Protein AF-A0A9P3NV15-F1 (afdb_monomer)

Radius of gyration: 17.81 Å; Cα contacts (8 Å, |Δi|>4): 80; chains: 1; bounding box: 40×34×64 Å

Foldseek 3Di:
DDDPVVVVVVVLVVVLVVLLVVLVVVLVVVCVVVVADPDPQLSVLSSVLSSVVSSVLVVQLVVLCVVDPDPVVSVVVSVVVVVVLVCLLCPVPHLVNDPPVCNVVNVVRSSVVSVVSNCCSRCVPPPDPPDD

Nearest PDB structures (foldseek):
  8wto-assembly1_B  TM=8.786E-01  e=5.104E-04  Arabidopsis thaliana
  8wtm-assembly1_A  TM=8.580E-01  e=9.096E-04  Arabidopsis thaliana
  7jr7-assembly1_B  TM=9.036E-01  e=1.193E-02  Homo sapiens
  8qcm-assembly1_A  TM=7.736E-01  e=8.330E-02  Homo sapiens
  8p8j-assembly1_B  TM=7.933E-01  e=1.649E-01  Homo sapiens

pLDDT: mean 85.02, std 8.41, range [39.16, 95.5]

Sequence (132 aa):
MYGAIPYALAQGVIELPYLLVQAVVYSLITYSMIRFEWTYDKFLWYLLFQFLTLLYFTCFGMMTSSITPAEGLGMLLSAFIYSFWNLLCGFLLPAPKIPVYWKWFYWINPVAWSLYGLAASQLGDVTTLVWR

Mean predicted aligned error: 6.64 Å

Structure (mmCIF, N/CA/C/O backbone):
data_AF-A0A9P3NV15-F1
#
_entry.id   AF-A0A9P3NV15-F1
#
loop_
_atom_site.group_PDB
_atom_site.id
_atom_site.type_symbol
_atom_site.label_atom_id
_atom_site.label_alt_id
_atom_site.label_comp_id
_atom_site.label_asym_id
_atom_site.label_entity_id
_atom_site.label_seq_id
_atom_site.pdbx_PDB_ins_code
_atom_site.Cartn_x
_atom_site.Cartn_y
_atom_site.Cartn_z
_atom_site.occupancy
_atom_site.B_iso_or_equiv
_atom_site.auth_seq_id
_atom_site.auth_comp_id
_atom_site.auth_asym_id
_atom_site.auth_atom_id
_atom_site.pdbx_PDB_model_num
ATOM 1 N N . MET A 1 1 ? 4.747 -3.672 -34.170 1.00 66.69 1 MET A N 1
ATOM 2 C CA . MET A 1 1 ? 5.143 -3.523 -32.752 1.00 66.69 1 MET A CA 1
ATOM 3 C C . MET A 1 1 ? 4.165 -2.544 -32.123 1.00 66.69 1 MET A C 1
ATOM 5 O O . MET A 1 1 ? 3.955 -1.488 -32.705 1.00 66.69 1 MET A O 1
ATOM 9 N N . TYR A 1 2 ? 3.476 -2.926 -31.048 1.00 79.81 2 TYR A N 1
ATOM 10 C CA . TYR A 1 2 ? 2.547 -2.037 -30.337 1.00 79.81 2 TYR A CA 1
ATOM 11 C C . TYR A 1 2 ? 3.324 -0.971 -29.549 1.00 79.81 2 TYR A C 1
ATOM 13 O O . TYR A 1 2 ? 4.493 -1.167 -29.220 1.00 79.81 2 TYR A O 1
ATOM 21 N N . GLY A 1 3 ? 2.690 0.172 -29.275 1.00 87.69 3 GLY A N 1
ATOM 22 C CA . GLY A 1 3 ? 3.303 1.236 -28.480 1.00 87.69 3 GLY A CA 1
ATOM 23 C C . GLY A 1 3 ? 3.544 0.812 -27.026 1.00 87.69 3 GLY A C 1
ATOM 24 O O . GLY A 1 3 ? 2.875 -0.084 -26.510 1.00 87.69 3 GLY A O 1
ATOM 25 N N . ALA A 1 4 ? 4.461 1.502 -26.346 1.00 84.88 4 ALA A N 1
ATOM 26 C CA . ALA A 1 4 ? 4.793 1.221 -24.948 1.00 84.88 4 ALA A CA 1
ATOM 27 C C . ALA A 1 4 ? 3.602 1.431 -23.989 1.00 84.88 4 ALA A C 1
ATOM 29 O O . ALA A 1 4 ? 3.406 0.651 -23.062 1.00 84.88 4 ALA A O 1
ATOM 30 N N . ILE A 1 5 ? 2.769 2.448 -24.240 1.00 87.12 5 ILE A N 1
ATOM 31 C CA . ILE A 1 5 ? 1.619 2.789 -23.385 1.00 87.12 5 ILE A CA 1
ATOM 32 C C . ILE A 1 5 ? 0.523 1.700 -23.426 1.00 87.12 5 ILE A C 1
ATOM 34 O O . ILE A 1 5 ? 0.123 1.243 -22.356 1.00 87.12 5 ILE A O 1
ATOM 38 N N . PRO A 1 6 ? 0.063 1.220 -24.605 1.00 89.94 6 PRO A N 1
ATOM 39 C CA . PRO A 1 6 ? -0.875 0.097 -24.680 1.00 89.94 6 PRO A CA 1
ATOM 40 C C . PRO A 1 6 ? -0.394 -1.163 -23.957 1.00 89.94 6 PRO A C 1
ATOM 42 O O . PRO A 1 6 ? -1.192 -1.838 -23.312 1.00 89.94 6 PRO A O 1
ATOM 45 N N . TYR A 1 7 ? 0.905 -1.467 -24.040 1.00 87.19 7 TYR A N 1
ATOM 46 C CA . TYR A 1 7 ? 1.488 -2.628 -23.370 1.00 87.19 7 TYR A CA 1
ATOM 47 C C . TYR A 1 7 ? 1.465 -2.483 -21.845 1.00 87.19 7 TYR A C 1
ATOM 49 O O . TYR A 1 7 ? 0.987 -3.379 -21.154 1.00 87.19 7 TYR A O 1
ATOM 57 N N . ALA A 1 8 ? 1.905 -1.333 -21.324 1.00 86.25 8 ALA A N 1
ATOM 58 C CA . ALA A 1 8 ? 1.904 -1.069 -19.887 1.00 86.25 8 ALA A CA 1
ATOM 59 C C . ALA A 1 8 ? 0.485 -1.099 -19.291 1.00 86.25 8 ALA A C 1
ATOM 61 O O . ALA A 1 8 ? 0.278 -1.647 -18.209 1.00 86.25 8 ALA A O 1
ATOM 62 N N . LEU A 1 9 ? -0.506 -0.560 -20.012 1.00 87.31 9 LEU A N 1
ATOM 63 C CA . LEU A 1 9 ? -1.908 -0.608 -19.589 1.00 87.31 9 LEU A CA 1
ATOM 64 C C . LEU A 1 9 ? -2.460 -2.035 -19.595 1.00 87.31 9 LEU A C 1
ATOM 66 O O . LEU A 1 9 ? -3.103 -2.435 -18.629 1.00 87.31 9 LEU A O 1
ATOM 70 N N . ALA A 1 10 ? -2.192 -2.811 -20.648 1.00 90.00 10 ALA A N 1
ATOM 71 C CA . ALA A 1 10 ? -2.628 -4.202 -20.719 1.00 90.00 10 ALA A CA 1
ATOM 72 C C . ALA A 1 10 ? -2.032 -5.037 -19.577 1.00 90.00 10 ALA A C 1
ATOM 74 O O . ALA A 1 10 ? -2.760 -5.776 -18.918 1.00 90.00 10 ALA A O 1
ATOM 75 N N . GLN A 1 11 ? -0.738 -4.861 -19.294 1.00 87.25 11 GLN A N 1
ATOM 76 C CA . GLN A 1 11 ? -0.067 -5.524 -18.179 1.00 87.25 11 GLN A CA 1
ATOM 77 C C . GLN A 1 11 ? -0.702 -5.137 -16.837 1.00 87.25 11 GLN A C 1
ATOM 79 O O . GLN A 1 11 ? -1.075 -6.013 -16.066 1.00 87.25 11 GLN A O 1
ATOM 84 N N . GLY A 1 12 ? -0.920 -3.842 -16.585 1.00 87.81 12 GLY A N 1
ATOM 85 C CA . GLY A 1 12 ? -1.561 -3.384 -15.351 1.00 87.81 12 GLY A CA 1
ATOM 86 C C . GLY A 1 12 ? -2.973 -3.947 -15.152 1.00 87.81 12 GLY A C 1
ATOM 87 O O . GLY A 1 12 ? -3.317 -4.357 -14.048 1.00 87.81 12 GLY A O 1
ATOM 88 N N . VAL A 1 13 ? -3.784 -4.016 -16.213 1.00 91.06 13 VAL A N 1
ATOM 89 C CA . VAL A 1 13 ? -5.165 -4.529 -16.143 1.00 91.06 13 VAL A CA 1
ATOM 90 C C . VAL A 1 13 ? -5.211 -6.028 -15.843 1.00 91.06 13 VAL A C 1
ATOM 92 O O . VAL A 1 13 ? -6.109 -6.467 -15.127 1.00 91.06 13 VAL A O 1
ATOM 95 N N . ILE A 1 14 ? -4.253 -6.807 -16.351 1.00 91.69 14 ILE A N 1
ATOM 96 C CA . ILE A 1 14 ? -4.171 -8.255 -16.097 1.00 91.69 14 ILE A CA 1
ATOM 97 C C . ILE A 1 14 ? -3.822 -8.547 -14.630 1.00 91.69 14 ILE A C 1
ATOM 99 O O . ILE A 1 14 ? -4.322 -9.520 -14.067 1.00 91.69 14 ILE A O 1
ATOM 103 N N . GLU A 1 15 ? -3.027 -7.689 -13.990 1.00 91.38 15 GLU A N 1
ATOM 104 C CA . GLU A 1 15 ? -2.634 -7.857 -12.585 1.00 91.38 15 GLU A CA 1
ATOM 105 C C . GLU A 1 15 ? -3.786 -7.578 -11.604 1.00 91.38 15 GLU A C 1
ATOM 107 O O . GLU A 1 15 ? -3.881 -8.219 -10.559 1.00 91.38 15 GLU A O 1
ATOM 112 N N . LEU A 1 16 ? -4.709 -6.663 -11.931 1.00 91.75 16 LEU A N 1
ATOM 113 C CA . LEU A 1 16 ? -5.823 -6.289 -11.044 1.00 91.75 16 LEU A CA 1
ATOM 114 C C . LEU A 1 16 ? -6.654 -7.478 -10.518 1.00 91.75 16 LEU A C 1
ATOM 116 O O . LEU A 1 16 ? -6.816 -7.574 -9.299 1.00 91.75 16 LEU A O 1
ATOM 120 N N . PRO A 1 17 ? -7.192 -8.387 -11.360 1.00 93.06 17 PRO A N 1
ATOM 121 C CA . PRO A 1 17 ? -7.982 -9.516 -10.871 1.00 93.06 17 PRO A CA 1
ATOM 122 C C . PRO A 1 17 ? -7.149 -10.485 -10.029 1.00 93.06 17 PRO A C 1
ATOM 124 O O . PRO A 1 17 ? -7.648 -10.999 -9.028 1.00 93.06 17 PRO A O 1
ATOM 127 N N . TYR A 1 18 ? -5.881 -10.706 -10.389 1.00 92.00 18 TYR A N 1
ATOM 128 C CA . TYR A 1 18 ? -4.991 -11.590 -9.640 1.00 92.00 18 TYR A CA 1
ATOM 129 C C . TYR A 1 18 ? -4.727 -11.045 -8.232 1.00 92.00 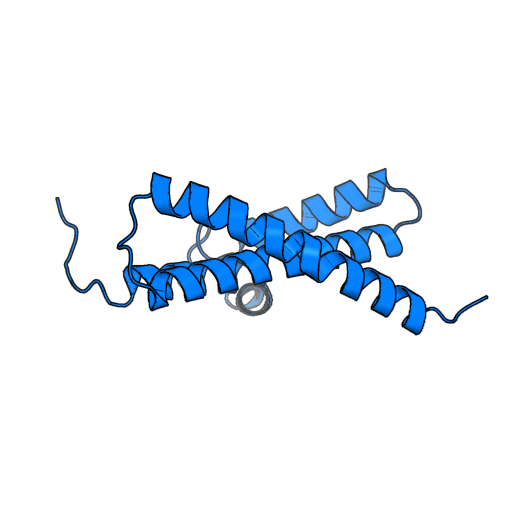18 TYR A C 1
ATOM 131 O O . TYR A 1 18 ? -4.923 -11.744 -7.235 1.00 92.00 18 TYR A O 1
ATOM 139 N N . LEU A 1 19 ? -4.390 -9.756 -8.142 1.00 94.75 19 LEU A N 1
ATOM 140 C CA . LEU A 1 19 ? -4.163 -9.067 -6.875 1.00 94.75 19 LEU A CA 1
ATOM 141 C C . LEU A 1 19 ? -5.434 -8.982 -6.028 1.00 94.75 19 LEU A C 1
ATOM 143 O O . LEU A 1 19 ? -5.351 -9.066 -4.805 1.00 94.75 19 LEU A O 1
ATOM 147 N N . LEU A 1 20 ? -6.610 -8.854 -6.649 1.00 93.88 20 LEU A N 1
ATOM 148 C CA . LEU A 1 20 ? -7.887 -8.844 -5.937 1.00 93.88 20 LEU A CA 1
ATOM 149 C C . LEU A 1 20 ? -8.165 -10.202 -5.294 1.00 93.88 20 LEU A C 1
ATOM 151 O O . LEU A 1 20 ? -8.467 -10.260 -4.104 1.00 93.88 20 LEU A O 1
ATOM 155 N N . VAL A 1 21 ? -8.009 -11.296 -6.043 1.00 95.38 21 VAL A N 1
ATOM 156 C CA . VAL A 1 21 ? -8.170 -12.653 -5.498 1.00 95.38 21 VAL A CA 1
ATOM 157 C C . VAL A 1 21 ? -7.171 -12.892 -4.366 1.00 95.38 21 VAL A C 1
ATOM 159 O O . VAL A 1 21 ? -7.554 -13.362 -3.294 1.00 95.38 21 VAL A O 1
ATOM 162 N N . GLN A 1 22 ? -5.909 -12.503 -4.556 1.00 94.44 22 GLN A N 1
ATOM 163 C CA . GLN A 1 22 ? -4.882 -12.620 -3.525 1.00 94.44 22 GLN A CA 1
ATOM 164 C C . GLN A 1 22 ? -5.221 -11.798 -2.270 1.00 94.44 22 GLN A C 1
ATOM 166 O O . GLN A 1 22 ? -5.086 -12.303 -1.154 1.00 94.44 22 GLN A O 1
ATOM 171 N N . ALA A 1 23 ? -5.701 -10.562 -2.430 1.00 94.94 23 ALA A N 1
ATOM 172 C CA . ALA A 1 23 ? -6.113 -9.699 -1.325 1.00 94.94 23 ALA A CA 1
ATOM 173 C C . ALA A 1 23 ? -7.307 -10.279 -0.556 1.00 94.94 23 ALA A C 1
ATOM 175 O O . ALA A 1 23 ? -7.325 -10.224 0.672 1.00 94.94 23 ALA A O 1
ATOM 176 N N . VAL A 1 24 ? -8.282 -10.874 -1.250 1.00 94.88 24 VAL A N 1
ATOM 177 C 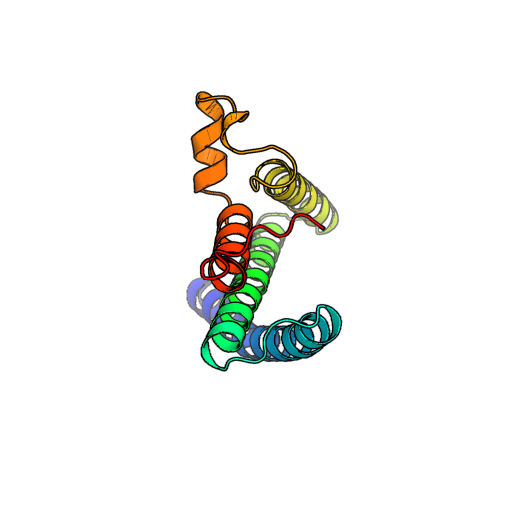CA . VAL A 1 24 ? -9.443 -11.532 -0.629 1.00 94.88 24 VAL A CA 1
ATOM 178 C C . VAL A 1 24 ? -8.999 -12.741 0.191 1.00 94.88 24 VAL A C 1
ATOM 180 O O . VAL A 1 24 ? -9.353 -12.851 1.362 1.00 94.88 24 VAL A O 1
ATOM 183 N N . VAL A 1 25 ? -8.185 -13.626 -0.390 1.00 95.50 25 VAL A N 1
ATOM 184 C CA . VAL A 1 25 ? -7.704 -14.831 0.303 1.00 95.50 25 VAL A CA 1
ATOM 185 C C . VAL A 1 25 ? -6.869 -14.454 1.522 1.00 95.50 25 VAL A C 1
ATOM 187 O O . VAL A 1 25 ? -7.105 -14.968 2.615 1.00 95.50 25 VAL A O 1
ATOM 190 N N . TYR A 1 26 ? -5.926 -13.524 1.359 1.00 93.00 26 TYR A N 1
ATOM 191 C CA . TYR A 1 26 ? -5.084 -13.073 2.460 1.00 93.00 26 TYR A CA 1
ATOM 192 C C . TYR A 1 26 ? -5.911 -12.408 3.560 1.00 93.00 26 TYR A C 1
ATOM 194 O O . TYR A 1 26 ? -5.747 -12.750 4.729 1.00 93.00 26 TYR A O 1
ATOM 202 N N . SER A 1 27 ? -6.832 -11.511 3.193 1.00 92.06 27 SER A N 1
ATOM 203 C CA . SER A 1 27 ? -7.632 -10.784 4.176 1.00 92.06 27 SER A CA 1
ATOM 204 C C . SER A 1 27 ? -8.555 -11.703 4.974 1.00 92.06 27 SER A C 1
ATOM 206 O O . SER A 1 27 ? -8.630 -11.553 6.186 1.00 92.06 27 SER A O 1
ATOM 208 N N . LEU A 1 28 ? -9.184 -12.709 4.359 1.00 92.00 28 LEU A N 1
ATOM 209 C CA . LEU A 1 28 ? -10.002 -13.696 5.078 1.00 92.00 28 LEU A CA 1
ATOM 210 C C . LEU A 1 28 ? -9.194 -14.482 6.123 1.00 92.00 28 LEU A C 1
ATOM 212 O O . LEU A 1 28 ? -9.659 -14.696 7.248 1.00 92.00 28 LEU A O 1
ATOM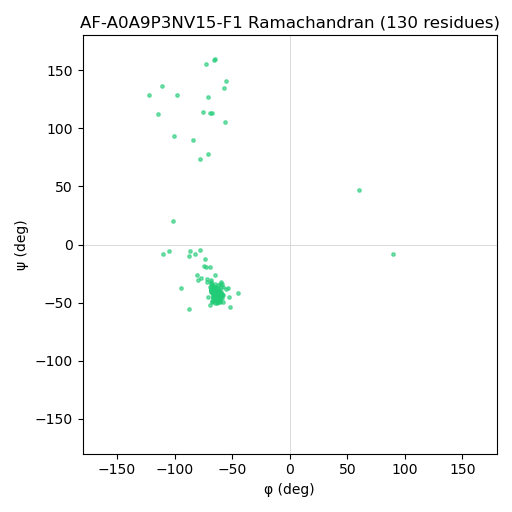 216 N N . ILE A 1 29 ? -7.975 -14.898 5.771 1.00 93.31 29 ILE A N 1
ATOM 217 C CA . ILE A 1 29 ? -7.106 -15.666 6.670 1.00 93.31 29 ILE A CA 1
ATOM 218 C C . ILE A 1 29 ? -6.624 -14.783 7.824 1.00 93.31 29 ILE A C 1
ATOM 220 O O . ILE A 1 29 ? -6.794 -15.138 8.988 1.00 93.31 29 ILE A O 1
ATOM 224 N N . THR A 1 30 ? -6.054 -13.614 7.541 1.00 91.31 30 THR A N 1
ATOM 225 C CA . THR A 1 30 ? -5.492 -12.762 8.597 1.00 91.31 30 THR A CA 1
ATOM 226 C C . THR A 1 30 ? -6.566 -12.186 9.507 1.00 91.31 30 THR A C 1
ATOM 228 O O . THR A 1 30 ? -6.387 -12.160 10.724 1.00 91.31 30 THR A O 1
ATOM 231 N N . TYR A 1 31 ? -7.704 -11.776 8.948 1.00 88.62 31 TYR A N 1
ATOM 232 C CA . TYR A 1 31 ? -8.798 -11.192 9.715 1.00 88.62 31 TYR A CA 1
ATOM 233 C C . TYR A 1 31 ? -9.405 -12.199 10.701 1.00 88.62 31 TYR A C 1
ATOM 235 O O . TYR A 1 31 ? -9.651 -11.868 11.864 1.00 88.62 31 TYR A O 1
ATOM 243 N N . SER A 1 32 ? -9.559 -13.458 10.273 1.00 87.81 32 SER A N 1
ATOM 244 C CA . SER A 1 32 ? -10.017 -14.544 11.148 1.00 87.81 32 SER A CA 1
ATOM 245 C C . SER A 1 32 ? -8.992 -14.910 12.228 1.00 87.81 32 SER A C 1
ATOM 247 O O . SER A 1 32 ? -9.376 -15.121 13.379 1.00 87.81 32 SER A O 1
ATOM 249 N N . MET A 1 33 ? -7.694 -14.923 11.904 1.00 90.38 33 MET A N 1
ATOM 250 C CA . MET A 1 33 ? -6.630 -15.232 12.868 1.00 90.38 33 MET A CA 1
ATOM 251 C C . MET A 1 33 ? -6.462 -14.161 13.950 1.00 90.38 33 MET A C 1
ATOM 253 O O . MET A 1 33 ? -6.269 -14.503 15.116 1.00 90.38 33 MET A O 1
ATOM 257 N N . ILE A 1 34 ? -6.552 -12.880 13.583 1.00 86.62 34 ILE A N 1
ATOM 258 C CA . ILE A 1 34 ? -6.408 -11.757 14.524 1.00 86.62 34 ILE A CA 1
ATOM 259 C C . ILE A 1 34 ? -7.655 -11.611 15.414 1.00 86.62 34 ILE A C 1
ATOM 261 O O . ILE A 1 34 ? -7.574 -11.033 16.496 1.00 86.62 34 ILE A O 1
ATOM 265 N N . ARG A 1 35 ? -8.787 -12.207 15.004 1.00 84.75 35 ARG A N 1
ATOM 266 C CA . ARG A 1 35 ? -10.096 -12.112 15.672 1.00 84.75 35 ARG A CA 1
ATOM 267 C C . ARG A 1 35 ? -10.605 -10.673 15.748 1.00 84.75 35 ARG A C 1
ATOM 269 O O . ARG A 1 35 ? -11.058 -10.221 16.798 1.00 84.75 35 ARG A O 1
ATOM 276 N N . PHE A 1 36 ? -10.529 -9.960 14.627 1.00 80.94 36 PHE A N 1
ATOM 277 C CA . PHE A 1 36 ? -11.166 -8.652 14.511 1.00 80.94 36 PHE A CA 1
ATOM 278 C C . PHE A 1 36 ? -12.69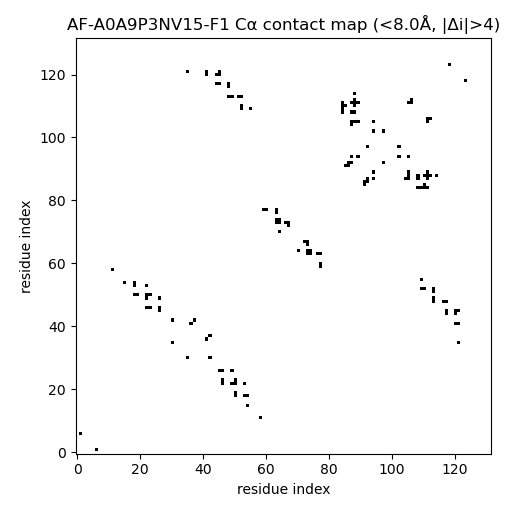7 -8.755 14.611 1.00 80.94 36 PHE A C 1
ATOM 280 O O . PHE A 1 36 ? -13.291 -9.822 14.433 1.00 80.94 36 PHE A O 1
ATOM 287 N N . GLU A 1 37 ? -13.333 -7.630 14.929 1.00 83.38 37 GLU A N 1
ATOM 288 C CA . GLU A 1 37 ? -14.788 -7.526 15.023 1.00 83.38 37 GLU A CA 1
ATOM 289 C C . GLU A 1 37 ? -15.418 -7.656 13.634 1.00 83.38 37 GLU A C 1
ATOM 291 O O . GLU A 1 37 ? -15.250 -6.774 12.800 1.00 83.38 37 GLU A O 1
ATOM 296 N N . TRP A 1 38 ? -16.162 -8.738 13.395 1.00 80.56 38 TRP A N 1
ATOM 297 C CA . TRP A 1 38 ? -16.785 -9.033 12.103 1.00 80.56 38 TRP A CA 1
ATOM 298 C C . TRP A 1 38 ? -17.956 -8.096 11.784 1.00 80.56 38 TRP A C 1
ATOM 300 O O . TRP A 1 38 ? -19.124 -8.472 11.871 1.00 80.56 38 TRP A O 1
ATOM 310 N N . THR A 1 39 ? -17.625 -6.883 11.356 1.00 86.81 39 THR A N 1
ATOM 311 C CA . THR A 1 39 ? -18.563 -5.901 10.809 1.00 86.81 39 THR A CA 1
ATOM 312 C C . THR A 1 39 ? -18.276 -5.723 9.322 1.00 86.81 39 THR A C 1
ATOM 314 O O . THR A 1 39 ? -17.116 -5.605 8.921 1.00 86.81 39 THR A O 1
ATOM 317 N N . TYR A 1 40 ? -19.326 -5.682 8.496 1.00 85.00 40 TYR A N 1
ATOM 318 C CA . TYR A 1 40 ? -19.198 -5.573 7.036 1.00 85.00 40 TYR A CA 1
ATOM 319 C C . TYR A 1 40 ? -18.318 -4.386 6.614 1.00 85.00 40 TYR A C 1
ATOM 321 O O . TYR A 1 40 ? -17.397 -4.553 5.815 1.00 85.00 40 TYR A O 1
ATOM 329 N N . ASP A 1 41 ? -18.534 -3.218 7.223 1.00 87.31 41 ASP A N 1
ATOM 330 C CA . ASP A 1 41 ? -17.797 -1.998 6.890 1.00 87.31 41 ASP A CA 1
ATOM 331 C C . ASP A 1 41 ? -16.301 -2.119 7.223 1.00 87.31 41 ASP A C 1
ATOM 33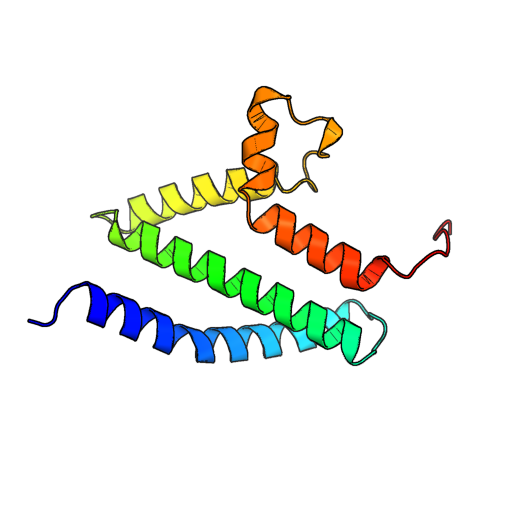3 O O . ASP A 1 41 ? -15.446 -1.813 6.391 1.00 87.31 41 ASP A O 1
ATOM 337 N N . LYS A 1 42 ? -15.962 -2.633 8.415 1.00 85.75 42 LYS A N 1
ATOM 338 C CA . LYS A 1 42 ? -14.567 -2.802 8.866 1.00 85.75 42 LYS A CA 1
ATOM 339 C C . LYS A 1 42 ? -13.811 -3.819 8.020 1.00 85.75 42 LYS A C 1
ATOM 341 O O . LYS A 1 42 ? -12.632 -3.608 7.729 1.00 85.75 42 LYS A O 1
ATOM 346 N N . PHE A 1 43 ? -14.479 -4.896 7.611 1.00 87.94 43 PHE A N 1
ATOM 347 C CA . PHE A 1 43 ? -13.897 -5.895 6.721 1.00 87.94 43 PHE A CA 1
ATOM 348 C C . PHE A 1 43 ? -13.654 -5.329 5.316 1.00 87.94 43 PHE A C 1
ATOM 350 O O . PHE A 1 43 ? -12.586 -5.547 4.747 1.00 87.94 43 PHE A O 1
ATOM 357 N N . LEU A 1 44 ? -14.595 -4.551 4.770 1.00 90.25 44 LEU A N 1
ATOM 358 C CA . LEU A 1 44 ? -14.450 -3.952 3.443 1.00 90.25 44 LEU A CA 1
ATOM 359 C C . LEU A 1 44 ? -13.314 -2.921 3.402 1.00 90.25 44 LEU A C 1
ATOM 361 O O . LEU A 1 44 ? -12.514 -2.932 2.466 1.00 90.25 44 LEU A O 1
ATOM 365 N N . TRP A 1 45 ? -13.177 -2.090 4.441 1.00 90.50 45 TRP A N 1
ATOM 366 C CA . TRP A 1 45 ? -12.028 -1.191 4.581 1.00 90.50 45 TRP A CA 1
ATOM 367 C C . TRP A 1 45 ? -10.707 -1.953 4.687 1.00 90.50 45 TRP A C 1
ATOM 369 O O . TRP A 1 45 ? -9.743 -1.603 4.006 1.00 90.50 45 TRP A O 1
ATOM 379 N N . TYR A 1 46 ? -10.666 -3.020 5.489 1.00 90.50 46 TYR A N 1
ATOM 380 C CA . TYR A 1 46 ? -9.483 -3.871 5.617 1.00 90.50 46 TYR A CA 1
ATOM 381 C C . TYR A 1 46 ? -9.075 -4.488 4.270 1.00 90.50 46 TYR A C 1
ATOM 383 O O . TYR A 1 46 ? -7.911 -4.406 3.874 1.00 90.50 46 TYR A O 1
ATOM 391 N N . LEU A 1 47 ? -10.041 -5.031 3.524 1.00 92.50 47 LEU A N 1
ATOM 392 C CA . LEU A 1 47 ? -9.833 -5.593 2.190 1.00 92.50 47 LEU A CA 1
ATOM 393 C C . LEU A 1 47 ? -9.325 -4.538 1.203 1.00 92.50 47 LEU A C 1
ATOM 395 O O . LEU A 1 47 ? -8.382 -4.808 0.460 1.00 92.50 47 LEU A O 1
ATOM 399 N N . LEU A 1 48 ? -9.898 -3.331 1.214 1.00 92.69 48 LEU A N 1
ATOM 400 C CA . LEU A 1 48 ? -9.483 -2.229 0.345 1.00 92.69 48 LEU A CA 1
ATOM 401 C C . LEU A 1 48 ? -8.032 -1.817 0.617 1.00 92.69 48 LEU A C 1
ATOM 403 O O . LEU A 1 48 ? -7.238 -1.734 -0.321 1.00 92.69 48 LEU A O 1
ATOM 407 N N . PHE A 1 49 ? -7.659 -1.592 1.880 1.00 92.00 49 PHE A N 1
ATOM 408 C CA . PHE A 1 49 ? -6.284 -1.224 2.226 1.00 92.00 49 PHE A CA 1
ATOM 409 C C . PHE A 1 49 ? -5.295 -2.346 1.906 1.00 92.00 49 PHE A C 1
ATOM 411 O O . PHE A 1 49 ? -4.191 -2.067 1.431 1.00 92.00 49 PHE A O 1
ATOM 418 N N . GLN A 1 50 ? -5.690 -3.607 2.090 1.00 92.50 50 GLN A N 1
ATOM 419 C CA . GLN A 1 50 ? -4.862 -4.750 1.721 1.00 92.50 50 GLN A CA 1
ATOM 420 C C . GLN A 1 50 ? -4.671 -4.856 0.201 1.00 92.50 50 GLN A C 1
ATOM 422 O O . GLN A 1 50 ? -3.553 -5.070 -0.268 1.00 92.50 50 GLN A O 1
ATOM 427 N N . PHE A 1 51 ? -5.737 -4.655 -0.574 1.00 92.88 51 PHE A N 1
ATOM 428 C CA . PHE A 1 51 ? -5.689 -4.651 -2.034 1.00 92.88 51 PHE A CA 1
ATOM 429 C C . PHE A 1 51 ? -4.807 -3.522 -2.573 1.00 92.88 51 PHE A C 1
ATOM 431 O O . PHE A 1 51 ? -3.903 -3.778 -3.367 1.00 92.88 51 PHE A O 1
ATOM 438 N N . LEU A 1 52 ? -5.003 -2.288 -2.092 1.00 92.38 52 LEU A N 1
ATOM 439 C CA . LEU A 1 52 ? -4.146 -1.155 -2.452 1.00 92.38 52 LEU A CA 1
ATOM 440 C C . LEU A 1 52 ? -2.684 -1.423 -2.095 1.00 92.38 52 LEU A C 1
ATOM 442 O O . LEU A 1 52 ? -1.793 -1.035 -2.850 1.00 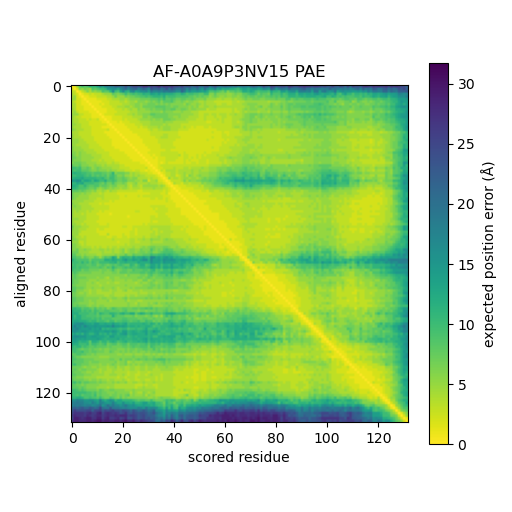92.38 52 LEU A O 1
ATOM 446 N N . THR A 1 53 ? -2.450 -2.114 -0.975 1.00 91.81 53 THR A N 1
ATOM 447 C CA . THR A 1 53 ? -1.105 -2.461 -0.529 1.00 91.81 53 THR A CA 1
ATOM 448 C C . THR A 1 53 ? -0.382 -3.370 -1.504 1.00 91.81 53 THR A C 1
ATOM 450 O O . THR A 1 53 ? 0.722 -3.060 -1.947 1.00 91.81 53 THR A O 1
ATOM 453 N N . LEU A 1 54 ? -1.036 -4.455 -1.907 1.00 92.69 54 LEU A N 1
ATOM 454 C CA . LEU A 1 54 ? -0.487 -5.357 -2.912 1.00 92.69 54 LEU A CA 1
ATOM 455 C C . LEU A 1 54 ? -0.303 -4.649 -4.260 1.00 92.69 54 LEU A C 1
ATOM 457 O O . LEU A 1 54 ? 0.731 -4.815 -4.901 1.00 92.69 54 LEU A O 1
ATOM 461 N N . LEU A 1 55 ? -1.253 -3.799 -4.656 1.00 91.62 55 LEU A N 1
ATOM 462 C CA . LEU A 1 55 ? -1.200 -3.075 -5.922 1.00 91.62 55 LEU A CA 1
ATOM 463 C C . LEU A 1 55 ? 0.013 -2.148 -6.031 1.00 91.62 55 LEU A C 1
ATOM 465 O O . LEU A 1 55 ? 0.720 -2.200 -7.038 1.00 91.62 55 LEU A O 1
ATOM 469 N N . TYR A 1 56 ? 0.304 -1.328 -5.014 1.00 89.69 56 TYR A N 1
ATOM 470 C CA . TYR A 1 56 ? 1.464 -0.437 -5.102 1.00 89.69 56 TYR A CA 1
ATOM 471 C C . TYR A 1 56 ? 2.790 -1.207 -5.084 1.00 89.69 56 TYR A C 1
ATOM 473 O O . TYR A 1 56 ? 3.713 -0.816 -5.799 1.00 89.69 56 TYR A O 1
ATOM 481 N N . PHE A 1 57 ? 2.896 -2.306 -4.323 1.00 89.81 57 PHE A N 1
ATOM 482 C CA . PHE A 1 57 ? 4.109 -3.130 -4.297 1.00 89.81 57 PHE A CA 1
ATOM 483 C C . PHE A 1 57 ? 4.360 -3.798 -5.651 1.00 89.81 57 PHE A C 1
ATOM 485 O O . PHE A 1 57 ? 5.484 -3.763 -6.150 1.00 89.81 57 PHE A O 1
ATOM 492 N N . THR A 1 58 ? 3.320 -4.338 -6.289 1.00 90.75 58 THR A N 1
ATOM 493 C CA . THR A 1 58 ? 3.442 -4.966 -7.611 1.00 90.75 58 THR A CA 1
ATOM 494 C C . THR A 1 58 ? 3.798 -3.935 -8.681 1.00 90.75 58 THR A C 1
ATOM 496 O O . THR A 1 58 ? 4.745 -4.141 -9.440 1.00 90.75 58 THR A O 1
ATOM 499 N N . CYS A 1 59 ? 3.129 -2.776 -8.704 1.00 89.25 59 CYS A N 1
ATOM 500 C CA . CYS A 1 59 ? 3.458 -1.684 -9.626 1.00 89.25 59 CYS A CA 1
ATOM 501 C C . CYS A 1 59 ? 4.901 -1.191 -9.457 1.00 89.25 59 CYS A C 1
ATOM 503 O O . CYS A 1 59 ? 5.606 -0.976 -10.444 1.00 89.25 59 CYS A O 1
ATOM 505 N N . PHE A 1 60 ? 5.365 -1.048 -8.215 1.00 88.69 60 PHE A N 1
ATOM 506 C CA . PHE A 1 60 ? 6.735 -0.632 -7.937 1.00 88.69 60 PHE A CA 1
ATOM 507 C C . PHE A 1 60 ? 7.766 -1.699 -8.339 1.00 88.69 60 PHE A C 1
ATOM 509 O O . PHE A 1 60 ? 8.814 -1.370 -8.903 1.00 88.69 60 PHE A O 1
ATOM 516 N N . GLY A 1 61 ? 7.458 -2.979 -8.115 1.00 87.06 61 GLY A N 1
ATOM 517 C CA . GLY A 1 61 ? 8.271 -4.100 -8.584 1.00 87.06 61 GLY A CA 1
ATOM 518 C C . GLY A 1 61 ? 8.438 -4.088 -10.105 1.00 87.06 61 GLY A C 1
ATOM 519 O O . GLY A 1 61 ? 9.567 -4.103 -10.594 1.00 87.06 61 GLY A O 1
ATOM 520 N N . MET A 1 62 ? 7.332 -3.946 -10.843 1.00 87.81 62 MET A N 1
ATOM 521 C CA . MET A 1 62 ? 7.329 -3.868 -12.312 1.00 87.81 62 MET A CA 1
ATOM 522 C C . MET A 1 62 ? 8.083 -2.641 -12.845 1.00 87.81 62 MET A C 1
ATOM 524 O O . MET A 1 62 ? 8.777 -2.716 -13.862 1.00 87.81 62 MET A O 1
ATOM 528 N N . MET A 1 63 ? 7.988 -1.499 -12.159 1.00 87.62 63 MET A N 1
ATOM 529 C CA . MET A 1 63 ? 8.771 -0.309 -12.500 1.00 87.62 63 MET A CA 1
ATOM 530 C C . MET A 1 63 ? 10.273 -0.575 -12.332 1.00 87.62 63 MET A C 1
ATOM 532 O O . MET A 1 63 ? 11.064 -0.280 -13.227 1.00 87.62 63 MET A O 1
ATOM 536 N N . THR A 1 64 ? 10.667 -1.174 -11.209 1.00 86.25 64 THR A N 1
ATOM 537 C CA . THR A 1 64 ? 12.077 -1.446 -10.897 1.00 86.25 64 THR A CA 1
ATOM 538 C C . THR A 1 64 ? 12.690 -2.468 -11.856 1.00 86.25 64 THR A C 1
ATOM 540 O O . THR A 1 64 ? 13.833 -2.298 -12.293 1.00 86.25 64 THR A O 1
ATOM 543 N N . SER A 1 65 ? 11.926 -3.496 -12.241 1.00 84.50 65 SER A N 1
ATOM 544 C CA . SER A 1 65 ? 12.355 -4.484 -13.236 1.00 84.50 65 SER A CA 1
ATOM 545 C C . SER A 1 65 ? 12.472 -3.890 -14.640 1.00 84.50 65 SER A C 1
ATOM 547 O O . SER A 1 65 ? 13.322 -4.320 -15.407 1.00 84.50 65 SER A O 1
ATOM 549 N N . SER A 1 66 ? 11.663 -2.880 -14.974 1.00 84.38 66 SER A N 1
ATOM 550 C CA . SER A 1 66 ? 11.705 -2.221 -16.288 1.00 84.38 66 SER A CA 1
ATOM 551 C C . SER A 1 66 ? 12.874 -1.240 -16.435 1.00 84.38 66 SER A C 1
ATOM 553 O O . SER A 1 66 ? 13.354 -1.019 -17.543 1.00 84.38 66 SER A O 1
ATOM 555 N N . ILE A 1 67 ? 13.331 -0.634 -15.334 1.00 85.75 67 ILE A N 1
ATOM 556 C CA . ILE A 1 67 ? 14.449 0.327 -15.337 1.00 85.75 67 ILE A CA 1
ATOM 557 C C . ILE A 1 67 ? 15.803 -0.391 -15.392 1.00 85.75 67 ILE A C 1
ATOM 559 O O . ILE A 1 67 ? 16.776 0.150 -15.921 1.00 85.75 67 ILE A O 1
ATOM 563 N N . THR A 1 68 ? 15.888 -1.598 -14.834 1.00 85.31 68 THR A N 1
ATOM 564 C CA . THR A 1 68 ? 17.170 -2.271 -14.634 1.00 85.31 68 THR A CA 1
ATOM 565 C C . THR A 1 68 ? 17.455 -3.278 -15.752 1.00 85.31 68 THR A C 1
ATOM 567 O O . THR A 1 68 ? 16.633 -4.155 -15.992 1.00 85.31 68 THR A O 1
ATOM 570 N N . PRO A 1 69 ? 18.635 -3.237 -16.402 1.00 79.00 69 PRO A N 1
ATOM 571 C CA . PRO A 1 69 ? 18.982 -4.190 -17.461 1.00 79.00 69 PRO A CA 1
ATOM 572 C C . PRO A 1 69 ? 19.286 -5.604 -16.939 1.00 79.00 69 PRO A C 1
ATOM 574 O O . PRO A 1 69 ? 19.263 -6.560 -17.708 1.00 79.00 69 PRO A O 1
ATOM 577 N N . ALA A 1 70 ? 19.589 -5.741 -15.644 1.00 87.25 70 ALA A N 1
ATOM 578 C CA . ALA A 1 70 ? 19.857 -7.009 -14.977 1.00 87.25 70 ALA A CA 1
ATOM 579 C C . ALA A 1 70 ? 18.888 -7.215 -13.807 1.00 87.25 70 ALA A C 1
ATOM 581 O O . ALA A 1 70 ? 18.788 -6.366 -12.919 1.00 87.25 70 ALA A O 1
ATOM 582 N N . GLU A 1 71 ? 18.231 -8.373 -13.769 1.00 81.69 71 GLU A N 1
ATOM 583 C CA . GLU A 1 71 ? 17.233 -8.709 -12.747 1.00 81.69 71 GLU A CA 1
ATOM 584 C C . GLU A 1 71 ? 17.808 -8.634 -11.324 1.00 81.69 71 GLU A C 1
ATOM 586 O O . GLU A 1 71 ? 17.211 -8.016 -10.443 1.00 81.69 71 GLU A O 1
ATOM 591 N N . GLY A 1 72 ? 19.024 -9.153 -11.117 1.00 86.00 72 GLY A N 1
ATOM 592 C CA . GLY A 1 72 ? 19.683 -9.132 -9.807 1.00 86.00 72 GLY A CA 1
ATOM 593 C C . GLY A 1 72 ? 19.909 -7.720 -9.251 1.00 86.00 72 GLY A C 1
ATOM 594 O O . GLY A 1 72 ? 19.734 -7.491 -8.056 1.00 86.00 72 GLY A O 1
ATOM 595 N N . LEU A 1 73 ? 20.229 -6.742 -10.108 1.00 85.19 73 LEU A N 1
ATOM 596 C CA . LEU A 1 73 ? 20.342 -5.342 -9.685 1.00 85.19 73 LEU A CA 1
ATOM 597 C C . LEU A 1 73 ? 18.971 -4.754 -9.325 1.00 85.19 73 LEU A C 1
ATOM 599 O O . LEU A 1 73 ? 18.875 -4.004 -8.357 1.00 85.19 73 LEU A O 1
ATOM 603 N N . GLY A 1 74 ? 17.910 -5.127 -10.047 1.00 84.94 74 GLY A N 1
ATOM 604 C CA . GLY A 1 74 ? 16.548 -4.660 -9.775 1.00 84.94 74 GLY A CA 1
ATOM 605 C C . GLY A 1 74 ? 16.024 -5.166 -8.429 1.00 84.94 74 GLY A C 1
ATOM 606 O O . GLY A 1 74 ? 15.404 -4.414 -7.672 1.00 84.94 74 GLY A O 1
ATOM 607 N N . MET A 1 75 ? 16.345 -6.413 -8.075 1.00 85.06 75 MET A N 1
ATOM 608 C CA . MET A 1 75 ? 16.040 -6.978 -6.756 1.00 85.06 75 MET A CA 1
ATOM 609 C C . MET A 1 75 ? 16.745 -6.216 -5.626 1.00 85.06 75 MET A C 1
ATOM 611 O O . MET A 1 75 ? 16.125 -5.899 -4.614 1.00 85.06 75 MET A O 1
ATOM 615 N N . LEU A 1 76 ? 18.023 -5.864 -5.800 1.00 89.50 76 LEU A N 1
ATOM 616 C CA . LEU A 1 76 ? 18.770 -5.095 -4.798 1.00 89.50 76 LEU A CA 1
ATOM 617 C C . LEU A 1 76 ? 18.198 -3.681 -4.617 1.00 89.50 76 LEU A C 1
ATOM 619 O O . LEU A 1 76 ? 18.039 -3.213 -3.490 1.00 89.50 76 LEU A O 1
ATOM 623 N N . LEU A 1 77 ? 17.859 -3.014 -5.722 1.00 88.19 77 LEU A N 1
ATOM 624 C CA . LEU A 1 77 ? 17.319 -1.654 -5.714 1.00 88.19 77 LEU A CA 1
ATOM 625 C C . LEU A 1 77 ? 15.932 -1.594 -5.063 1.00 88.19 77 LEU A C 1
ATOM 627 O O . LEU A 1 77 ? 15.678 -0.739 -4.213 1.00 88.19 77 LEU A O 1
ATOM 631 N N . SER A 1 78 ? 15.054 -2.537 -5.412 1.00 87.75 78 SER A N 1
ATOM 632 C CA . SER A 1 78 ? 13.728 -2.650 -4.797 1.00 87.75 78 SER A CA 1
ATOM 633 C C . SER A 1 78 ? 13.825 -2.974 -3.306 1.00 87.75 78 SER A C 1
ATOM 635 O O . SER A 1 78 ? 13.186 -2.297 -2.503 1.00 87.75 78 SER A O 1
ATOM 637 N N . ALA A 1 79 ? 14.682 -3.920 -2.905 1.00 88.38 79 ALA A N 1
ATOM 638 C CA . ALA A 1 79 ? 14.896 -4.259 -1.498 1.00 88.38 79 ALA A CA 1
ATOM 639 C C . ALA A 1 79 ? 15.408 -3.066 -0.674 1.00 88.38 79 ALA A C 1
ATOM 641 O O . ALA A 1 79 ? 14.949 -2.841 0.451 1.00 88.38 79 ALA A O 1
ATOM 642 N N . PHE A 1 80 ? 16.319 -2.268 -1.238 1.00 89.88 80 PHE A N 1
ATOM 643 C CA . PHE A 1 80 ? 16.798 -1.044 -0.601 1.00 89.88 80 PHE A CA 1
ATOM 644 C C . PHE A 1 80 ? 15.652 -0.051 -0.374 1.00 89.88 80 PHE A C 1
ATOM 646 O O . PHE A 1 80 ? 15.450 0.414 0.748 1.00 89.88 80 PHE A O 1
ATOM 653 N N . ILE A 1 81 ? 14.843 0.224 -1.401 1.00 88.56 81 ILE A N 1
ATOM 654 C CA . ILE A 1 81 ? 13.739 1.191 -1.302 1.00 88.56 81 ILE A CA 1
ATOM 655 C C . ILE A 1 81 ? 12.648 0.693 -0.343 1.00 88.56 81 ILE A C 1
ATOM 657 O O . ILE A 1 81 ? 12.177 1.456 0.502 1.00 88.56 81 ILE A O 1
ATOM 661 N N . TYR A 1 82 ? 12.312 -0.598 -0.380 1.00 89.06 82 TYR A N 1
ATOM 662 C CA . TYR A 1 82 ? 11.378 -1.215 0.566 1.00 89.06 82 TYR A CA 1
ATOM 663 C C . TYR A 1 82 ? 11.866 -1.160 2.014 1.00 89.06 82 TYR A C 1
ATOM 665 O O . TYR A 1 82 ? 11.054 -0.972 2.923 1.00 89.06 82 TYR A O 1
ATOM 673 N N . SER A 1 83 ? 13.178 -1.265 2.242 1.00 88.56 83 SER A N 1
ATOM 674 C CA . SER A 1 83 ? 13.764 -1.106 3.577 1.00 88.56 83 SER A CA 1
ATOM 675 C C . SER A 1 83 ? 13.568 0.319 4.101 1.00 88.56 83 SER A C 1
ATOM 677 O O . SER A 1 83 ? 13.175 0.504 5.253 1.00 88.56 83 SER A O 1
ATOM 679 N N . PHE A 1 84 ? 13.753 1.332 3.246 1.00 86.94 84 PHE A N 1
ATOM 680 C CA . PHE A 1 84 ? 13.471 2.727 3.602 1.00 86.94 84 PHE A CA 1
ATOM 681 C C . PHE A 1 84 ? 11.987 2.971 3.885 1.00 86.94 84 PHE A C 1
ATOM 683 O O . PHE A 1 84 ? 11.654 3.638 4.868 1.00 86.94 84 PHE A O 1
ATOM 690 N N . TRP A 1 85 ? 11.090 2.417 3.066 1.00 87.38 85 TRP A N 1
ATOM 691 C CA . TRP A 1 85 ? 9.651 2.514 3.310 1.00 87.38 85 TRP A CA 1
ATOM 692 C C . TRP A 1 85 ? 9.237 1.847 4.622 1.00 87.38 85 TRP A C 1
ATOM 694 O O . TRP A 1 85 ? 8.435 2.422 5.351 1.00 87.38 85 TRP A O 1
ATOM 704 N N . ASN A 1 86 ? 9.804 0.692 4.974 1.00 85.44 86 ASN A N 1
ATOM 705 C CA . ASN A 1 86 ? 9.528 0.052 6.263 1.00 85.44 86 ASN A CA 1
ATOM 706 C C . ASN A 1 86 ? 10.069 0.859 7.450 1.00 85.44 86 ASN A C 1
ATOM 708 O O . ASN A 1 86 ? 9.390 0.988 8.464 1.00 85.44 86 ASN A O 1
ATOM 712 N N . LEU A 1 87 ? 11.266 1.439 7.339 1.00 86.38 87 LEU A N 1
ATOM 713 C CA . LEU A 1 87 ? 11.855 2.227 8.424 1.00 86.38 87 LEU A CA 1
ATOM 714 C C . LEU A 1 87 ? 11.035 3.491 8.727 1.00 86.38 87 LEU A C 1
ATOM 716 O O . LEU A 1 87 ? 10.809 3.839 9.886 1.00 86.38 87 LEU A O 1
ATOM 720 N N . LEU A 1 88 ? 10.585 4.174 7.672 1.00 81.69 88 LEU A N 1
ATOM 721 C CA . LEU A 1 88 ? 9.922 5.476 7.744 1.00 81.69 88 LEU A CA 1
ATOM 722 C C . LEU A 1 88 ? 8.395 5.376 7.616 1.00 81.69 88 LEU A C 1
ATOM 724 O O . LEU A 1 88 ? 7.750 6.366 7.288 1.00 81.69 88 LEU A O 1
ATOM 728 N N . CYS A 1 89 ? 7.788 4.211 7.861 1.00 79.81 89 CYS A N 1
ATOM 729 C CA . CYS A 1 89 ? 6.328 4.047 7.822 1.00 79.81 89 CYS A CA 1
ATOM 730 C C . CYS A 1 89 ? 5.609 4.574 9.079 1.00 79.81 89 CYS A C 1
ATOM 732 O O . CYS A 1 89 ? 4.383 4.566 9.138 1.00 79.81 89 CYS A O 1
ATOM 734 N N . GLY A 1 90 ? 6.350 5.030 10.095 1.00 74.12 90 GLY A N 1
ATOM 735 C CA . GLY A 1 90 ? 5.792 5.527 11.358 1.00 74.12 90 GLY A CA 1
ATOM 736 C C . GLY A 1 90 ? 5.602 4.464 12.444 1.00 74.12 90 GLY A C 1
ATOM 737 O O . GLY A 1 90 ? 5.307 4.835 13.578 1.00 74.12 90 GLY A O 1
ATOM 738 N N . PHE A 1 91 ? 5.791 3.176 12.123 1.00 79.00 91 PHE A N 1
ATOM 739 C CA . PHE A 1 91 ? 5.720 2.071 13.088 1.00 79.00 91 PHE A CA 1
ATOM 740 C C . PHE A 1 91 ? 7.064 1.816 13.784 1.00 79.00 91 PHE A C 1
ATOM 742 O O . PHE A 1 91 ? 7.141 1.880 15.007 1.00 79.00 91 PHE A O 1
ATOM 749 N N . LEU A 1 92 ? 8.138 1.580 13.017 1.00 79.31 92 LEU A N 1
ATOM 750 C CA . LEU A 1 92 ? 9.483 1.360 13.571 1.00 79.31 92 LEU A CA 1
ATOM 751 C C . LEU A 1 92 ? 10.081 2.645 14.155 1.00 79.31 92 LEU A C 1
ATOM 753 O O . LEU A 1 92 ? 10.636 2.640 15.253 1.00 79.31 92 LEU A O 1
ATOM 757 N N . LEU A 1 93 ? 9.952 3.754 13.425 1.00 79.50 93 LEU A N 1
ATOM 758 C CA . LEU A 1 93 ? 10.339 5.076 13.896 1.00 79.50 93 LEU A CA 1
ATOM 759 C C . LEU A 1 93 ? 9.086 5.953 14.034 1.00 79.50 93 LEU A C 1
ATOM 761 O O . LEU A 1 93 ? 8.488 6.305 13.015 1.00 79.50 93 LEU A O 1
ATOM 765 N N . PRO A 1 94 ? 8.683 6.336 15.261 1.00 76.50 94 PRO A N 1
ATOM 766 C CA . PRO A 1 94 ? 7.510 7.177 15.464 1.00 76.50 94 PRO A CA 1
ATOM 767 C C . PRO A 1 94 ? 7.626 8.498 14.699 1.00 76.50 94 PRO A C 1
ATOM 769 O O . PRO A 1 94 ? 8.643 9.189 14.801 1.00 76.50 94 PRO A O 1
ATOM 772 N N . ALA A 1 95 ? 6.552 8.898 14.013 1.00 72.75 95 ALA A N 1
ATOM 773 C CA . ALA A 1 95 ? 6.475 10.137 13.234 1.00 72.75 95 ALA A CA 1
ATOM 774 C C . ALA A 1 95 ? 7.048 11.405 13.921 1.00 72.75 95 ALA A C 1
ATOM 776 O O . ALA A 1 95 ? 7.770 12.154 13.257 1.00 72.75 95 ALA A O 1
ATOM 777 N N . PRO A 1 96 ? 6.823 11.676 15.229 1.00 75.94 96 PRO A N 1
ATOM 778 C CA . PRO A 1 96 ? 7.367 12.878 15.873 1.00 75.94 96 PRO A CA 1
ATOM 779 C C . PRO A 1 96 ? 8.893 12.861 16.051 1.00 75.94 96 PRO A C 1
ATOM 781 O O . PRO A 1 96 ? 9.487 13.923 16.220 1.00 75.94 96 PRO A O 1
ATOM 784 N N . LYS A 1 97 ? 9.534 11.685 15.997 1.00 79.75 97 LYS A N 1
ATOM 785 C CA . LYS A 1 97 ? 10.995 11.540 16.078 1.00 79.75 97 LYS A CA 1
ATOM 786 C C . LYS A 1 97 ? 11.683 11.666 14.712 1.00 79.75 97 LYS A C 1
ATOM 788 O O . LYS A 1 97 ? 12.910 11.684 14.666 1.00 79.75 97 LYS A O 1
ATOM 793 N N . ILE A 1 98 ? 10.926 11.768 13.613 1.00 81.88 98 ILE A N 1
ATOM 794 C CA . ILE A 1 98 ? 11.489 11.981 12.273 1.00 81.88 98 ILE A CA 1
ATOM 795 C C . ILE A 1 98 ? 12.034 13.418 12.186 1.00 81.88 98 ILE A C 1
ATOM 797 O O . ILE A 1 98 ? 11.286 14.372 12.447 1.00 81.88 98 ILE A O 1
ATOM 801 N N . PRO A 1 99 ? 13.307 13.609 11.788 1.00 81.75 99 PRO A N 1
ATOM 802 C CA . PRO A 1 99 ? 13.869 14.938 11.579 1.00 81.75 99 PRO A CA 1
ATOM 803 C C . PRO A 1 99 ? 13.020 15.749 10.594 1.00 81.75 99 PRO A C 1
ATOM 805 O O . PRO A 1 99 ? 12.545 15.213 9.595 1.00 81.75 99 PRO A O 1
ATOM 808 N N . VAL A 1 100 ? 12.839 17.052 10.838 1.00 81.50 100 VAL A N 1
ATOM 809 C CA . VAL A 1 100 ? 11.923 17.909 10.050 1.00 81.50 100 VAL A CA 1
ATOM 810 C C . VAL A 1 100 ? 12.206 17.839 8.545 1.00 81.50 100 VAL A C 1
ATOM 812 O O . VAL A 1 100 ? 11.274 17.773 7.749 1.00 81.50 100 VAL A O 1
ATOM 815 N N . TYR A 1 101 ? 13.482 17.752 8.167 1.00 84.00 101 TYR A N 1
ATOM 816 C CA . TYR A 1 101 ? 13.934 17.658 6.780 1.00 84.00 101 TYR A CA 1
ATOM 817 C C . TYR A 1 101 ? 13.676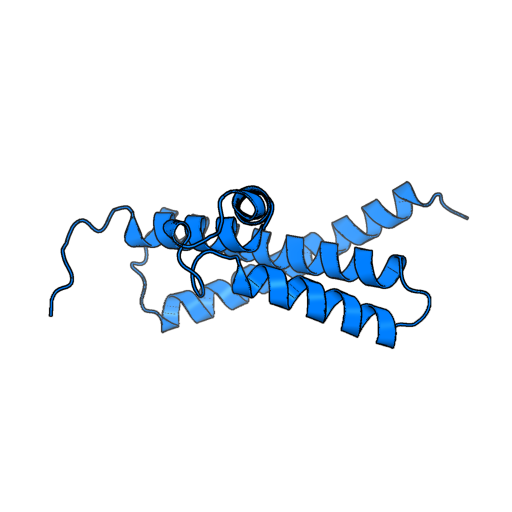 16.291 6.115 1.00 84.00 101 TYR A C 1
ATOM 819 O O . TYR A 1 101 ? 13.761 16.219 4.899 1.00 84.00 101 TYR A O 1
ATOM 827 N N . TRP A 1 102 ? 13.319 15.231 6.857 1.00 81.75 102 TRP A N 1
ATOM 828 C CA . TRP A 1 102 ? 12.922 13.908 6.320 1.00 81.75 102 TRP A CA 1
ATOM 829 C C . TRP A 1 102 ? 11.415 13.653 6.404 1.00 81.75 102 TRP A C 1
ATOM 831 O O . TRP A 1 102 ? 10.932 12.651 5.881 1.00 81.75 102 TRP A O 1
ATOM 841 N N . LYS A 1 103 ? 10.640 14.551 7.031 1.00 80.94 103 LYS A N 1
ATOM 842 C CA . LYS A 1 103 ? 9.189 14.362 7.196 1.00 80.94 103 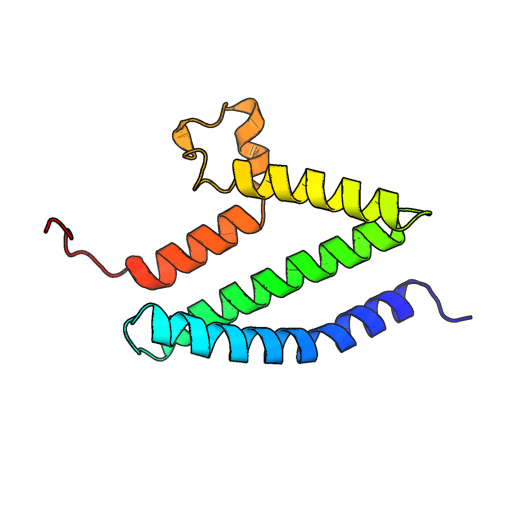LYS A CA 1
ATOM 843 C C . LYS A 1 103 ? 8.453 14.226 5.866 1.00 80.94 103 LYS A C 1
ATOM 845 O O . LYS A 1 103 ? 7.475 13.496 5.806 1.00 80.94 103 LYS A O 1
ATOM 850 N N . TRP A 1 104 ? 8.914 14.876 4.798 1.00 83.44 104 TRP A N 1
ATOM 851 C CA . TRP A 1 104 ? 8.309 14.738 3.468 1.00 83.44 104 TRP A CA 1
ATOM 852 C C . TRP A 1 104 ? 8.312 13.283 2.974 1.00 83.44 104 TRP A C 1
ATOM 854 O O . TRP A 1 104 ? 7.350 12.855 2.344 1.00 83.44 104 TRP A O 1
ATOM 864 N N . PHE A 1 105 ? 9.336 12.498 3.321 1.00 83.06 105 PHE A N 1
ATOM 865 C CA . PHE A 1 105 ? 9.422 11.097 2.918 1.00 83.06 105 PHE A CA 1
ATOM 866 C C . PHE A 1 105 ? 8.346 10.241 3.594 1.00 83.06 105 PHE A C 1
ATOM 868 O O . PHE A 1 105 ? 7.796 9.345 2.963 1.00 83.06 105 PHE A O 1
ATOM 875 N N . TYR A 1 106 ? 7.985 10.556 4.844 1.00 82.31 106 TYR A N 1
ATOM 876 C CA . TYR A 1 106 ? 6.862 9.911 5.533 1.00 82.31 106 TYR A CA 1
ATOM 877 C C . TYR A 1 106 ? 5.541 10.121 4.779 1.00 82.31 106 TYR A C 1
ATOM 879 O O . TYR A 1 106 ? 4.784 9.175 4.597 1.00 82.31 106 TYR A O 1
ATOM 887 N N . TRP A 1 107 ? 5.293 11.335 4.278 1.00 82.38 107 TRP A N 1
ATOM 888 C CA . TRP A 1 107 ? 4.063 11.659 3.545 1.00 82.38 107 TRP A CA 1
ATOM 889 C C . TRP A 1 107 ? 3.991 11.028 2.149 1.00 82.38 107 TRP A C 1
ATOM 891 O O . TRP A 1 107 ? 2.896 10.743 1.672 1.00 82.38 107 TRP A O 1
ATOM 901 N N . ILE A 1 108 ? 5.130 10.798 1.491 1.00 85.25 108 ILE A N 1
ATOM 902 C CA . ILE A 1 108 ? 5.184 10.131 0.177 1.00 85.25 108 ILE A CA 1
ATOM 903 C C . ILE A 1 108 ? 5.092 8.605 0.316 1.00 85.25 108 ILE A C 1
ATOM 905 O O . ILE A 1 108 ? 4.658 7.923 -0.609 1.00 85.25 108 ILE A O 1
ATOM 909 N N . ASN A 1 109 ? 5.500 8.058 1.461 1.00 86.69 109 ASN A N 1
ATOM 910 C CA . ASN A 1 109 ? 5.583 6.624 1.680 1.00 86.69 109 ASN A CA 1
ATOM 911 C C . ASN A 1 109 ? 4.186 5.963 1.702 1.00 86.69 109 ASN A C 1
ATOM 913 O O . ASN A 1 109 ? 3.431 6.167 2.658 1.00 86.69 109 ASN A O 1
ATOM 917 N N . PRO A 1 110 ? 3.843 5.106 0.719 1.00 85.12 110 PRO A N 1
ATOM 918 C CA . PRO A 1 110 ? 2.535 4.450 0.673 1.00 85.12 110 PRO A CA 1
ATOM 919 C C . PRO A 1 110 ? 2.324 3.484 1.849 1.00 85.12 110 PRO A C 1
ATOM 921 O O . PRO A 1 110 ? 1.191 3.285 2.292 1.00 85.12 110 PRO A O 1
ATOM 924 N N . VAL A 1 111 ? 3.405 2.933 2.416 1.00 86.44 111 VAL A N 1
ATOM 925 C CA . VAL A 1 111 ? 3.336 2.022 3.567 1.00 86.44 111 VAL A CA 1
ATOM 926 C C . VAL A 1 111 ? 2.812 2.752 4.806 1.00 86.44 111 VAL A C 1
ATOM 928 O O . VAL A 1 111 ? 1.980 2.202 5.528 1.00 86.44 111 VAL A O 1
ATOM 931 N N . ALA A 1 112 ? 3.224 4.007 5.023 1.00 86.25 112 ALA A N 1
ATOM 932 C CA . ALA A 1 112 ? 2.735 4.824 6.136 1.00 86.25 112 ALA A CA 1
ATOM 933 C C . ALA A 1 112 ? 1.211 5.007 6.074 1.00 86.25 112 ALA A C 1
ATOM 935 O O . ALA A 1 112 ? 0.517 4.834 7.077 1.00 86.25 112 ALA A O 1
ATOM 936 N N . TRP A 1 113 ? 0.685 5.276 4.877 1.00 87.12 113 TRP A N 1
ATOM 937 C CA . TRP A 1 113 ? -0.750 5.419 4.641 1.00 87.12 113 TRP A CA 1
ATOM 938 C C . TRP A 1 113 ? -1.513 4.107 4.788 1.00 87.12 113 TRP A C 1
ATOM 940 O O . TRP A 1 113 ? -2.603 4.109 5.356 1.00 87.12 113 TRP A O 1
ATOM 950 N N . SER A 1 114 ? -0.943 2.987 4.334 1.00 88.94 114 SER A N 1
ATOM 951 C CA . SER A 1 114 ? -1.566 1.672 4.523 1.00 88.94 114 SER A CA 1
ATOM 952 C C . SER A 1 114 ? -1.706 1.318 6.005 1.00 88.94 114 SER A C 1
ATOM 954 O O . SER A 1 114 ? -2.784 0.925 6.443 1.00 88.94 114 SER A O 1
ATOM 956 N N . LEU A 1 115 ? -0.662 1.550 6.809 1.00 87.06 115 LEU A N 1
ATOM 957 C CA . LEU A 1 115 ? -0.699 1.309 8.251 1.00 87.06 115 LEU A CA 1
ATOM 958 C C . LEU A 1 115 ? -1.672 2.247 8.958 1.00 87.06 115 LEU A C 1
ATOM 960 O O . LEU A 1 115 ? -2.442 1.797 9.803 1.00 87.06 115 LEU A O 1
ATOM 964 N N . TYR A 1 116 ? -1.667 3.531 8.596 1.00 86.31 116 TYR A N 1
ATOM 965 C CA . TYR A 1 116 ? -2.613 4.496 9.142 1.00 86.31 116 TYR A CA 1
ATOM 966 C C . TYR A 1 116 ? -4.062 4.111 8.817 1.00 86.31 116 TYR A C 1
ATOM 968 O O . TYR A 1 116 ? -4.898 4.102 9.712 1.00 86.31 116 TYR A O 1
ATOM 976 N N . GLY A 1 117 ? -4.356 3.732 7.571 1.00 84.62 117 GLY A N 1
ATOM 977 C CA . GLY A 1 117 ? -5.693 3.315 7.142 1.00 84.62 117 GLY A CA 1
ATOM 978 C C . GLY A 1 117 ? -6.178 2.040 7.834 1.00 84.62 117 GLY A C 1
ATOM 979 O O . GLY A 1 117 ? -7.319 1.969 8.296 1.00 84.62 117 GLY A O 1
ATOM 980 N N . LEU A 1 118 ? -5.298 1.048 7.988 1.00 87.06 118 LEU A N 1
ATOM 981 C CA . LEU A 1 118 ? -5.600 -0.174 8.734 1.00 87.06 118 LEU A CA 1
ATOM 982 C C . LEU A 1 118 ? -5.841 0.117 10.222 1.00 87.06 118 LEU A C 1
ATOM 984 O O . LEU A 1 118 ? -6.839 -0.332 10.779 1.00 87.06 118 LEU A O 1
ATOM 988 N N . ALA A 1 119 ? -4.977 0.909 10.858 1.00 85.50 119 ALA A N 1
ATOM 989 C CA . ALA A 1 119 ? -5.133 1.269 12.264 1.00 85.50 119 ALA A CA 1
ATOM 990 C C . ALA A 1 119 ? -6.401 2.102 12.502 1.00 85.50 119 ALA A C 1
ATOM 992 O O . ALA A 1 119 ? -7.172 1.795 13.407 1.00 85.50 119 ALA A O 1
ATOM 993 N N . ALA A 1 120 ? -6.655 3.113 11.671 1.00 85.56 120 ALA A N 1
ATOM 994 C CA . ALA A 1 120 ? -7.830 3.969 11.785 1.00 85.56 120 ALA A CA 1
ATOM 995 C C . ALA A 1 120 ? -9.133 3.190 11.554 1.00 85.56 120 ALA A C 1
ATOM 997 O O . ALA A 1 120 ? -10.076 3.357 12.319 1.00 85.56 120 ALA A O 1
ATOM 998 N N . SER A 1 121 ? -9.181 2.302 10.555 1.00 85.12 121 SER A N 1
ATOM 999 C CA . SER A 1 121 ? -10.393 1.522 10.257 1.00 85.12 121 SER A CA 1
ATOM 1000 C C . SER A 1 121 ? -10.749 0.494 11.334 1.00 85.12 121 SER A C 1
ATOM 1002 O O . SER A 1 121 ? -11.929 0.226 11.543 1.00 85.12 121 SER A O 1
ATOM 1004 N N . GLN A 1 122 ? -9.760 -0.090 12.021 1.00 80.62 122 GLN A N 1
ATOM 1005 C CA . GLN A 1 122 ? -10.021 -1.116 13.039 1.00 80.62 122 GLN A CA 1
ATOM 1006 C C . GLN A 1 122 ? -10.113 -0.549 14.461 1.00 80.62 122 GLN A C 1
ATOM 1008 O O . GLN A 1 122 ? -10.927 -1.020 15.254 1.00 80.62 122 GLN A O 1
ATOM 1013 N N . LEU A 1 123 ? -9.284 0.446 14.791 1.00 80.38 123 LEU A N 1
ATOM 1014 C CA . LEU A 1 123 ? -9.122 0.966 16.154 1.00 80.38 123 LEU A CA 1
ATOM 1015 C C . LEU A 1 123 ? -9.684 2.381 16.340 1.00 80.38 123 LEU A C 1
ATOM 1017 O O . LEU A 1 123 ? -9.749 2.842 17.475 1.00 80.38 123 LEU A O 1
ATOM 1021 N N . GLY A 1 124 ? -10.103 3.070 15.273 1.00 75.56 124 GLY A N 1
ATOM 1022 C CA . GLY A 1 124 ? -10.608 4.447 15.355 1.00 75.56 124 GLY A CA 1
ATOM 1023 C C . GLY A 1 124 ? -11.848 4.603 16.239 1.00 75.56 124 GLY A C 1
ATOM 1024 O O . GLY A 1 124 ? -11.966 5.595 16.952 1.00 75.56 124 GLY A O 1
ATOM 1025 N N . ASP A 1 125 ? -12.723 3.594 16.256 1.00 73.88 125 ASP A N 1
ATOM 1026 C CA . ASP A 1 125 ? -13.953 3.595 17.063 1.00 73.88 125 ASP A CA 1
ATOM 1027 C C . ASP A 1 125 ? -13.742 3.050 18.487 1.00 73.88 125 ASP A C 1
ATOM 1029 O O . ASP A 1 125 ? -14.624 3.136 19.347 1.00 73.88 125 ASP A O 1
ATOM 1033 N N . VAL A 1 126 ? -12.572 2.463 18.760 1.00 69.31 126 VAL A N 1
ATOM 1034 C CA . VAL A 1 126 ? -12.271 1.813 20.037 1.00 69.31 126 VAL A CA 1
ATOM 1035 C C . VAL A 1 126 ? -11.807 2.873 21.036 1.00 69.31 126 VAL A C 1
ATOM 1037 O O . VAL A 1 126 ? -10.625 3.169 21.175 1.00 69.31 126 VAL A O 1
ATOM 1040 N N . THR A 1 127 ? -12.763 3.450 21.763 1.00 65.19 127 THR A N 1
ATOM 1041 C CA . THR A 1 127 ? -12.514 4.426 22.844 1.00 65.19 127 THR A CA 1
ATOM 1042 C C . THR A 1 127 ? -12.151 3.774 24.181 1.00 65.19 127 THR A C 1
ATOM 1044 O O . THR A 1 127 ? -11.754 4.454 25.129 1.00 65.19 127 THR A O 1
ATOM 1047 N N . THR A 1 128 ? -12.265 2.448 24.283 1.00 60.59 128 THR A N 1
ATOM 1048 C CA . THR A 1 128 ? -11.926 1.704 25.496 1.00 60.59 128 THR A CA 1
ATOM 1049 C C . THR A 1 128 ? -10.412 1.587 25.645 1.00 60.59 128 THR A C 1
ATOM 1051 O O . THR A 1 128 ? -9.756 0.906 24.858 1.00 60.59 128 THR A O 1
ATOM 1054 N N . LEU A 1 129 ? -9.862 2.220 26.687 1.00 60.66 129 LEU A N 1
ATOM 1055 C CA . LEU A 1 129 ? -8.483 2.030 27.140 1.00 60.66 129 LEU A CA 1
ATOM 1056 C C . LEU A 1 129 ? -8.242 0.544 27.437 1.00 60.66 129 LEU A C 1
ATOM 1058 O O . LEU A 1 129 ? -8.692 0.030 28.461 1.00 60.66 129 LEU A O 1
ATOM 1062 N N . VAL A 1 130 ? -7.513 -0.146 26.560 1.00 58.47 130 VAL A N 1
ATOM 1063 C CA . VAL A 1 130 ? -7.025 -1.504 26.829 1.00 58.47 130 VAL A CA 1
ATOM 1064 C C . VAL A 1 130 ? -5.813 -1.396 27.760 1.00 58.47 130 VAL A C 1
ATOM 1066 O O . VAL A 1 130 ? -4.671 -1.543 27.346 1.00 58.47 130 VAL A O 1
ATOM 1069 N N . TRP A 1 131 ? -6.070 -1.082 29.031 1.00 52.28 131 TRP A N 1
ATOM 1070 C CA . TRP A 1 131 ? -5.170 -1.424 30.130 1.00 52.28 131 TRP A CA 1
ATOM 1071 C C . TRP A 1 131 ? -5.745 -2.659 30.819 1.00 52.28 131 TRP A C 1
ATOM 1073 O O . TRP A 1 131 ? -6.614 -2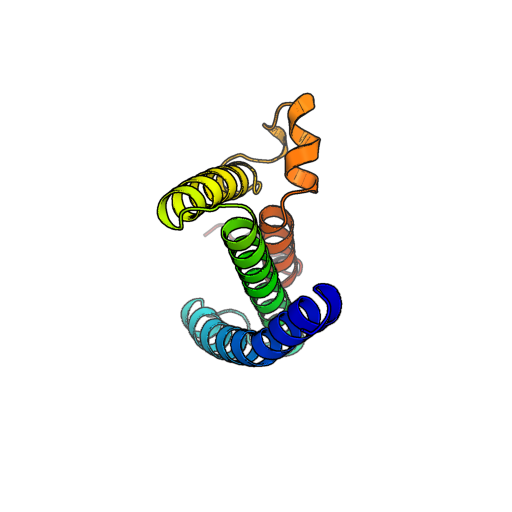.562 31.687 1.00 52.28 131 TRP A O 1
ATOM 1083 N N . ARG A 1 132 ? -5.276 -3.826 30.388 1.00 39.16 132 ARG A N 1
ATOM 1084 C CA . ARG A 1 132 ? -5.261 -5.056 31.176 1.00 39.16 132 ARG A CA 1
ATOM 1085 C C . ARG A 1 132 ? -3.921 -5.735 30.983 1.00 39.16 132 ARG A C 1
ATOM 1087 O O . ARG A 1 132 ? -3.470 -5.778 29.819 1.00 39.16 132 ARG A O 1
#

Solvent-accessible surface area (backbone atoms only — not comparable to full-atom values): 7536 Å² total; per-residue (Å²): 134,83,59,71,65,64,50,55,50,54,53,54,59,63,45,48,64,56,47,45,54,50,23,50,57,50,41,57,54,52,45,61,72,73,62,61,80,95,40,73,67,48,50,52,52,48,38,50,46,45,30,53,50,53,50,53,53,51,54,52,50,55,50,37,52,70,75,34,96,44,68,73,58,19,53,52,53,49,52,54,53,51,49,52,39,55,47,48,29,38,76,79,40,49,63,90,76,48,56,79,92,54,43,65,56,37,74,67,30,65,56,21,53,41,53,48,51,48,48,46,61,73,47,63,84,61,80,72,80,88,82,125

Secondary structure (DSSP, 8-state):
---HHHHHHHHHHHHHHHHHHHHHHHHHHHHHHHT----HHHHHHHHHHHHHHHHHHHHHHHHHHHH-SSHHHHHHHHHHHHHHHHHTSSSSS-GGGS-GGGHHHHHH-HHHHHHHHHHHHHHTT--S----